Protein AF-A0A354GLE2-F1 (afdb_monomer)

Sequence (85 aa):
MPPHPEPGREDAPAASGAAAAAVEFHYAQSDSFGPLLRQLGVSLLVTTYQANKLLVVRATQGGLSLLVRTFEKPMGLAVDARRLA

Nearest PDB structures (foldseek):
  8axp-assembly1_B  TM=5.612E-01  e=8.680E-01  Neisseria gonorrhoeae
  8gk8-assembly1_D  TM=4.941E-01  e=1.608E+00  Staphylococcus aureus
  3cz8-assembly1_B  TM=4.285E-01  e=6.245E+00  Bacillus subtilis subsp. subtilis str. 168

Solvent-accessible surface area (backbone atoms only — not comparable to full-atom values): 5845 Å² total; per-residue (Å²): 136,86,84,80,84,77,82,80,73,78,87,70,82,78,81,75,76,73,78,74,79,83,77,89,82,87,86,88,79,62,88,62,50,49,58,49,30,54,76,69,71,49,69,50,77,45,68,33,83,88,75,25,31,39,36,41,38,32,48,54,100,91,44,75,48,76,48,79,43,81,41,98,74,51,83,70,80,48,80,54,101,89,46,79,85

Structure (mmCIF, N/CA/C/O backbone):
data_AF-A0A354GLE2-F1
#
_entry.id   AF-A0A354GLE2-F1
#
loop_
_atom_site.group_PDB
_atom_site.id
_atom_site.type_symbol
_atom_site.label_atom_id
_atom_site.label_alt_id
_atom_site.label_comp_id
_atom_site.label_asym_id
_atom_site.label_entity_id
_atom_site.label_seq_id
_atom_site.pdbx_PDB_ins_code
_atom_site.Cartn_x
_atom_site.Cartn_y
_atom_site.Cartn_z
_atom_site.occupancy
_atom_site.B_iso_or_equiv
_atom_site.auth_seq_id
_atom_site.auth_comp_id
_atom_site.auth_asym_id
_atom_site.auth_atom_id
_atom_site.pdbx_PDB_model_num
ATOM 1 N N . MET A 1 1 ? 68.747 -22.499 -6.604 1.00 54.28 1 MET A N 1
ATOM 2 C CA . MET A 1 1 ? 67.629 -21.751 -5.991 1.00 54.28 1 MET A CA 1
ATOM 3 C C . MET A 1 1 ? 67.761 -20.298 -6.434 1.00 54.28 1 MET A C 1
ATOM 5 O O . MET A 1 1 ? 68.838 -19.745 -6.247 1.00 54.28 1 MET A O 1
ATOM 9 N N . PRO A 1 2 ? 66.789 -19.783 -7.203 1.00 57.75 2 PRO A N 1
ATOM 10 C CA . PRO A 1 2 ? 65.751 -18.902 -6.655 1.00 57.75 2 PRO A CA 1
ATOM 11 C C . PRO A 1 2 ? 64.334 -19.492 -6.841 1.00 57.75 2 PRO A C 1
ATOM 13 O O . PRO A 1 2 ? 64.203 -20.530 -7.493 1.00 57.75 2 PRO A O 1
ATOM 16 N N . PRO A 1 3 ? 63.311 -18.912 -6.186 1.00 60.22 3 PRO A N 1
ATOM 17 C CA . PRO A 1 3 ? 62.068 -19.599 -5.852 1.00 60.22 3 PRO A CA 1
ATOM 18 C C . PRO A 1 3 ? 60.970 -19.525 -6.922 1.00 60.22 3 PRO A C 1
ATOM 20 O O . PRO A 1 3 ? 60.948 -18.674 -7.806 1.00 60.22 3 PRO A O 1
ATOM 23 N N . HIS A 1 4 ? 60.058 -20.479 -6.766 1.00 62.38 4 HIS A N 1
ATOM 24 C CA . HIS A 1 4 ? 58.766 -20.667 -7.416 1.00 62.38 4 HIS A CA 1
ATOM 25 C C . HIS A 1 4 ? 57.869 -19.415 -7.277 1.00 62.38 4 HIS A C 1
ATOM 27 O O . HIS A 1 4 ? 57.832 -18.847 -6.184 1.00 62.38 4 HIS A O 1
ATOM 33 N N . PRO A 1 5 ? 57.135 -18.975 -8.318 1.00 63.28 5 PRO A N 1
ATOM 34 C CA . PRO A 1 5 ? 56.089 -17.971 -8.144 1.00 63.28 5 PRO A CA 1
ATOM 35 C C . PRO A 1 5 ? 54.892 -18.596 -7.413 1.00 63.28 5 PRO A C 1
ATOM 37 O O . PRO A 1 5 ? 54.370 -19.627 -7.838 1.00 63.28 5 PRO A O 1
ATOM 40 N N . GLU A 1 6 ? 54.472 -17.984 -6.306 1.00 60.62 6 GLU A N 1
ATOM 41 C CA . GLU A 1 6 ? 53.247 -18.359 -5.598 1.00 60.62 6 GLU A CA 1
ATOM 42 C C . GLU A 1 6 ? 52.028 -18.081 -6.497 1.00 60.62 6 GLU A C 1
ATOM 44 O O . GLU A 1 6 ? 51.936 -16.987 -7.066 1.00 60.62 6 GLU A O 1
ATOM 49 N N . PRO A 1 7 ? 51.083 -19.027 -6.656 1.00 55.75 7 PRO A N 1
ATOM 50 C CA . PRO A 1 7 ? 49.839 -18.736 -7.342 1.00 55.75 7 PRO A CA 1
ATOM 51 C C . PRO A 1 7 ? 49.054 -17.741 -6.489 1.00 55.75 7 PRO A C 1
ATOM 53 O O . PRO A 1 7 ? 48.670 -18.028 -5.354 1.00 55.75 7 PRO A O 1
ATOM 56 N N . GLY A 1 8 ? 48.870 -16.545 -7.050 1.00 49.22 8 GLY A N 1
ATOM 57 C CA . GLY A 1 8 ? 48.036 -15.488 -6.502 1.00 49.22 8 GLY A CA 1
ATOM 58 C C . GLY A 1 8 ? 46.669 -16.042 -6.125 1.00 49.22 8 GLY A C 1
ATOM 59 O O . GLY A 1 8 ? 45.884 -16.442 -6.979 1.00 49.22 8 GLY A O 1
ATOM 60 N N . ARG A 1 9 ? 46.473 -16.093 -4.811 1.00 57.34 9 ARG A N 1
ATOM 61 C CA . ARG A 1 9 ? 45.249 -16.306 -4.047 1.00 57.34 9 ARG A CA 1
ATOM 62 C C . ARG A 1 9 ? 44.000 -15.859 -4.809 1.00 57.34 9 ARG A C 1
ATOM 64 O O . ARG A 1 9 ? 43.922 -14.701 -5.208 1.00 57.34 9 ARG A O 1
ATOM 71 N N . GLU A 1 10 ? 43.057 -16.792 -4.944 1.00 48.72 10 GLU A N 1
ATOM 72 C CA . GLU A 1 10 ? 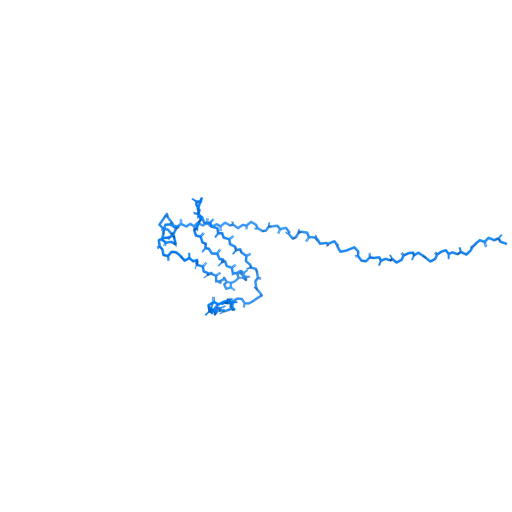41.716 -16.625 -5.506 1.00 48.72 10 GLU A CA 1
ATOM 73 C C . GLU A 1 10 ? 41.150 -15.200 -5.374 1.00 48.72 10 GLU A C 1
ATOM 75 O O . GLU A 1 10 ? 40.923 -14.705 -4.265 1.00 48.72 10 GLU A O 1
ATOM 80 N N . ASP A 1 11 ? 40.854 -14.588 -6.524 1.00 49.47 11 ASP A N 1
ATOM 81 C CA . ASP A 1 11 ? 39.903 -13.486 -6.656 1.00 49.47 11 ASP A CA 1
ATOM 82 C C . ASP A 1 11 ? 38.544 -13.942 -6.103 1.00 49.47 11 ASP A C 1
ATOM 84 O O . ASP A 1 11 ? 37.710 -14.536 -6.789 1.00 49.47 11 ASP A O 1
ATOM 88 N N . ALA A 1 12 ? 38.323 -13.689 -4.816 1.00 58.34 12 ALA A N 1
ATOM 89 C CA . ALA A 1 12 ? 36.997 -13.742 -4.231 1.00 58.34 12 ALA A CA 1
ATOM 90 C C . ALA A 1 12 ? 36.155 -12.632 -4.885 1.00 58.34 12 ALA A C 1
ATOM 92 O O . ALA A 1 12 ? 36.585 -11.474 -4.884 1.00 58.34 12 ALA A O 1
ATOM 93 N N . PRO A 1 13 ? 34.952 -12.917 -5.416 1.00 51.94 13 PRO A N 1
ATOM 94 C CA . PRO A 1 13 ? 34.107 -11.858 -5.929 1.00 51.94 13 PRO A CA 1
ATOM 95 C C . PRO A 1 13 ? 33.662 -11.015 -4.735 1.00 51.94 13 PRO A C 1
ATOM 97 O O . PRO A 1 13 ? 32.873 -11.450 -3.893 1.00 51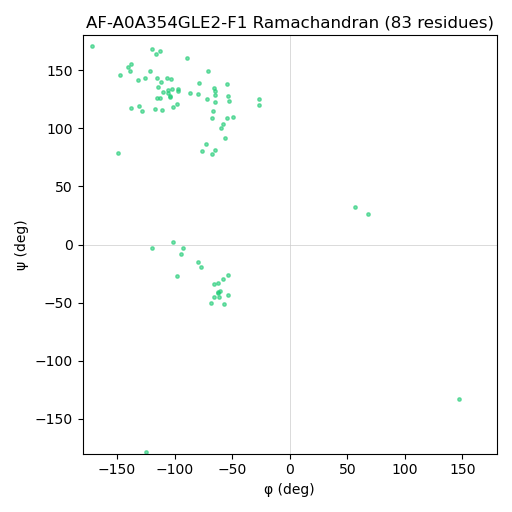.94 13 PRO A O 1
ATOM 100 N N . ALA A 1 14 ? 34.198 -9.799 -4.649 1.00 49.66 14 ALA A N 1
ATOM 101 C CA . ALA A 1 14 ? 33.695 -8.776 -3.758 1.00 49.66 14 ALA A CA 1
ATOM 102 C C . ALA A 1 14 ? 32.237 -8.507 -4.147 1.00 49.66 14 ALA A C 1
ATOM 104 O O . ALA A 1 14 ? 31.950 -7.810 -5.121 1.00 49.66 14 ALA A O 1
ATOM 105 N N . ALA A 1 15 ? 31.305 -9.084 -3.391 1.00 55.19 15 ALA A N 1
ATOM 106 C CA . ALA A 1 15 ? 29.899 -8.727 -3.438 1.00 55.19 15 ALA A CA 1
ATOM 107 C C . ALA A 1 15 ? 29.749 -7.301 -2.887 1.00 55.19 15 ALA A C 1
ATOM 109 O O . ALA A 1 15 ? 29.377 -7.086 -1.734 1.00 55.19 15 ALA A O 1
ATOM 110 N N . SER A 1 16 ? 30.082 -6.312 -3.716 1.00 54.47 16 SER A N 1
ATOM 111 C CA . SER A 1 16 ? 29.733 -4.920 -3.475 1.00 54.47 16 SER A CA 1
ATOM 112 C C . SER A 1 16 ? 28.237 -4.782 -3.734 1.00 54.47 16 SER A C 1
ATOM 114 O O . SER A 1 16 ? 27.789 -4.510 -4.848 1.00 54.47 16 SER A O 1
ATOM 116 N N . GLY A 1 17 ? 27.448 -5.053 -2.695 1.00 57.53 17 GLY A N 1
ATOM 117 C CA . GLY A 1 17 ? 26.044 -4.679 -2.635 1.00 57.53 17 GLY A CA 1
ATOM 118 C C . GLY A 1 17 ? 25.955 -3.161 -2.613 1.00 57.53 17 GLY A C 1
ATOM 119 O O . GLY A 1 17 ? 25.850 -2.562 -1.545 1.00 57.53 17 GLY A O 1
ATOM 120 N N . ALA A 1 18 ? 26.048 -2.540 -3.788 1.00 54.53 18 ALA A N 1
ATOM 121 C CA . ALA A 1 18 ? 25.776 -1.127 -3.963 1.00 54.53 18 ALA A CA 1
ATOM 122 C C . ALA A 1 18 ? 24.371 -0.860 -3.414 1.00 54.53 18 ALA A C 1
ATOM 124 O O . ALA A 1 18 ? 23.374 -1.313 -3.980 1.00 54.53 18 ALA A O 1
ATOM 125 N N . ALA A 1 19 ? 24.299 -0.178 -2.270 1.00 59.22 19 ALA A N 1
ATOM 126 C CA . ALA A 1 19 ? 23.048 0.286 -1.703 1.00 59.22 19 ALA A CA 1
ATOM 127 C C . ALA A 1 19 ? 22.384 1.183 -2.754 1.00 59.22 19 ALA A C 1
ATOM 129 O O . ALA A 1 19 ? 22.839 2.298 -3.003 1.00 59.22 19 ALA A O 1
ATOM 130 N N . ALA A 1 20 ? 21.369 0.649 -3.436 1.00 61.72 20 ALA A N 1
ATOM 131 C CA . ALA A 1 20 ? 20.633 1.372 -4.459 1.00 61.72 20 ALA A CA 1
ATOM 132 C C . ALA A 1 20 ? 20.152 2.700 -3.862 1.00 61.72 20 ALA A C 1
ATOM 134 O O . ALA A 1 20 ? 19.495 2.708 -2.819 1.00 61.72 20 ALA A O 1
ATOM 135 N N . ALA A 1 21 ? 20.526 3.813 -4.497 1.00 65.12 21 ALA A N 1
ATOM 136 C CA . ALA A 1 21 ? 20.175 5.146 -4.031 1.00 65.12 21 ALA A CA 1
ATOM 137 C C . ALA A 1 21 ? 18.654 5.246 -3.833 1.00 65.12 21 ALA A C 1
ATOM 139 O O . ALA A 1 21 ? 17.874 4.893 -4.723 1.00 65.12 21 ALA A O 1
ATOM 140 N N . ALA A 1 22 ? 18.234 5.686 -2.647 1.00 66.75 22 ALA A N 1
ATOM 141 C CA . ALA A 1 22 ? 16.825 5.843 -2.326 1.00 66.75 22 ALA A CA 1
ATOM 142 C C . ALA A 1 22 ? 16.219 6.930 -3.227 1.00 66.75 22 ALA A C 1
ATOM 144 O O . ALA A 1 22 ? 16.700 8.059 -3.257 1.00 66.75 22 ALA A O 1
ATOM 145 N N . VAL A 1 23 ? 15.175 6.576 -3.976 1.00 74.62 23 VAL A N 1
ATOM 146 C CA . VAL A 1 23 ? 14.438 7.522 -4.820 1.00 74.62 23 VAL A CA 1
ATOM 147 C C . VAL A 1 23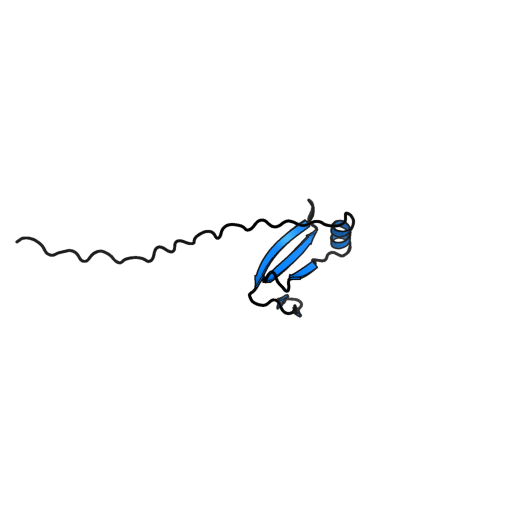 ? 13.474 8.310 -3.941 1.00 74.62 23 VAL A C 1
ATOM 149 O O . VAL A 1 23 ? 12.706 7.718 -3.180 1.00 74.62 23 VAL A O 1
ATOM 152 N N . GLU A 1 24 ? 13.511 9.634 -4.058 1.00 82.75 24 GLU A N 1
ATOM 153 C CA . GLU A 1 24 ? 12.594 10.522 -3.349 1.00 82.75 24 GLU A CA 1
ATOM 154 C C . GLU A 1 24 ? 11.153 10.318 -3.842 1.00 82.75 24 GLU A C 1
ATOM 156 O O . GLU A 1 24 ? 10.891 10.200 -5.041 1.00 82.75 24 GLU A O 1
ATOM 161 N N . PHE A 1 25 ? 10.209 10.228 -2.904 1.00 82.44 25 PHE A N 1
ATOM 162 C CA . PHE A 1 25 ? 8.800 9.983 -3.190 1.00 82.44 25 PHE A CA 1
ATOM 163 C C . PHE A 1 25 ? 7.941 10.999 -2.440 1.00 82.44 25 PHE A C 1
ATOM 165 O O . PHE A 1 25 ? 7.934 11.030 -1.210 1.00 82.44 25 PHE A O 1
ATOM 172 N N . HIS A 1 26 ? 7.182 11.795 -3.188 1.00 88.88 26 HIS A N 1
ATOM 173 C CA . HIS A 1 26 ? 6.266 12.788 -2.637 1.00 88.88 26 HIS A CA 1
ATOM 174 C C . HIS A 1 26 ? 4.820 12.323 -2.789 1.00 88.88 26 HIS A C 1
ATOM 176 O O . HIS A 1 26 ? 4.443 11.740 -3.806 1.00 88.88 26 HIS A O 1
ATOM 182 N N . TYR A 1 27 ? 3.995 12.621 -1.789 1.00 88.88 27 TYR A N 1
ATOM 183 C CA . TYR A 1 27 ? 2.557 12.395 -1.843 1.00 88.88 27 TYR A CA 1
ATOM 184 C C . TYR A 1 27 ? 1.809 13.554 -1.192 1.00 88.88 27 TYR A C 1
ATOM 186 O O . TYR A 1 27 ? 2.314 14.212 -0.284 1.00 88.88 27 TYR A O 1
ATOM 194 N N . ALA A 1 28 ? 0.577 13.757 -1.642 1.00 92.94 28 ALA A N 1
ATOM 195 C CA . ALA A 1 28 ? -0.415 14.576 -0.971 1.00 92.94 28 ALA A CA 1
ATOM 196 C C . ALA A 1 28 ? -1.636 13.701 -0.679 1.00 92.94 28 ALA A C 1
ATOM 198 O O . ALA A 1 28 ? -1.920 12.746 -1.404 1.00 92.94 28 ALA A O 1
ATOM 199 N N . GLN A 1 29 ? -2.344 14.011 0.397 1.00 92.88 29 GLN A N 1
ATOM 200 C CA . GLN A 1 29 ? -3.571 13.327 0.786 1.00 92.88 29 GLN A CA 1
ATOM 201 C C . GLN A 1 29 ? -4.589 14.358 1.258 1.00 92.88 29 GLN A C 1
ATOM 203 O O . GLN A 1 29 ? -4.212 15.429 1.730 1.00 92.88 29 GLN A O 1
ATOM 208 N N . SER A 1 30 ? -5.869 14.018 1.172 1.00 95.06 30 SER A N 1
ATOM 209 C CA . SER A 1 30 ? -6.913 14.768 1.867 1.00 95.06 30 SER A CA 1
ATOM 210 C C . SER A 1 30 ? -6.835 14.519 3.375 1.00 95.06 30 SER A C 1
ATOM 212 O O . SER A 1 30 ? -6.508 13.408 3.801 1.00 95.06 30 SER A O 1
ATOM 214 N N . ASP A 1 31 ? -7.226 15.505 4.181 1.00 94.25 31 ASP A N 1
ATOM 215 C CA . ASP A 1 31 ? -7.188 15.412 5.651 1.00 94.25 31 ASP A CA 1
ATOM 216 C C . ASP A 1 31 ? -8.016 14.241 6.205 1.00 94.25 31 AS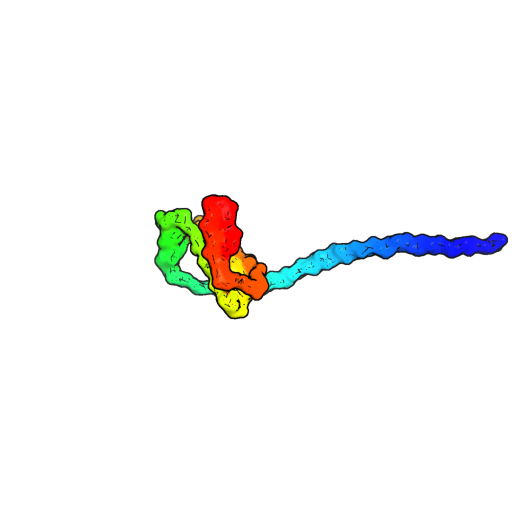P A C 1
ATOM 218 O O . ASP A 1 31 ? -7.685 13.650 7.233 1.00 94.25 31 ASP A O 1
ATOM 222 N N . SER A 1 32 ? -9.082 13.865 5.496 1.00 94.62 32 SER A N 1
ATOM 223 C CA . SER A 1 32 ? -9.981 12.766 5.859 1.00 94.62 32 SER A CA 1
ATOM 224 C C . SER A 1 32 ? -9.452 11.373 5.504 1.00 94.62 32 SER A C 1
ATOM 226 O O . SER A 1 32 ? -9.962 10.382 6.030 1.00 94.62 32 SER A O 1
ATOM 228 N N . PHE A 1 33 ? -8.424 11.260 4.658 1.00 95.56 33 PHE A N 1
ATOM 229 C CA . PHE A 1 33 ? -7.978 9.972 4.122 1.00 95.56 33 PHE A CA 1
ATOM 230 C C . PHE A 1 33 ? -7.341 9.073 5.193 1.00 95.56 33 PHE A C 1
ATOM 232 O O . PHE A 1 33 ? -7.748 7.924 5.372 1.00 95.56 33 PHE A O 1
ATOM 239 N N . GLY A 1 34 ? -6.382 9.602 5.960 1.00 94.88 34 GLY A N 1
ATOM 240 C CA . GLY A 1 34 ? -5.769 8.881 7.079 1.00 94.88 34 GLY A CA 1
ATOM 241 C C . GLY A 1 34 ? -6.788 8.415 8.133 1.00 94.88 34 GLY A C 1
ATOM 242 O O . GLY A 1 34 ? -6.796 7.227 8.469 1.00 94.88 34 GLY A O 1
ATOM 243 N N . PRO A 1 35 ? -7.667 9.300 8.649 1.00 95.12 35 PRO A N 1
ATOM 244 C CA . PRO A 1 35 ? -8.761 8.920 9.543 1.00 95.12 35 PRO A CA 1
ATOM 245 C C . PRO A 1 35 ? -9.659 7.809 8.987 1.00 95.12 35 PRO A C 1
ATOM 247 O O . PRO A 1 35 ? -9.943 6.858 9.714 1.00 95.12 35 PRO A O 1
ATOM 250 N N . LEU A 1 36 ? -10.037 7.875 7.706 1.00 95.88 36 LEU A N 1
ATOM 251 C CA . LEU A 1 36 ? -10.873 6.859 7.064 1.00 95.88 36 LEU A CA 1
ATOM 252 C C . LEU A 1 36 ? -10.201 5.476 7.066 1.00 95.88 36 LEU A C 1
ATOM 254 O O . LEU A 1 36 ? -10.826 4.487 7.446 1.00 95.88 36 LEU A O 1
ATOM 258 N N . LEU A 1 37 ? -8.910 5.399 6.720 1.00 96.75 37 LEU A N 1
ATOM 259 C CA . LEU A 1 37 ? -8.158 4.138 6.770 1.00 96.75 37 LEU A CA 1
ATOM 260 C C . LEU A 1 37 ? -8.103 3.547 8.187 1.00 96.75 37 LEU A C 1
ATOM 262 O O . LEU A 1 37 ? -8.234 2.332 8.344 1.00 96.75 37 LEU A O 1
ATOM 266 N N . ARG A 1 38 ? -7.933 4.389 9.223 1.00 95.12 38 ARG A N 1
ATOM 267 C CA . ARG A 1 38 ? -7.944 3.934 10.629 1.00 95.12 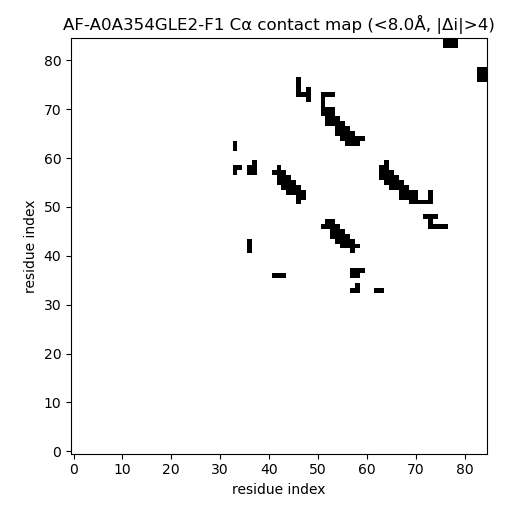38 ARG A CA 1
ATOM 268 C C . ARG A 1 38 ? -9.312 3.405 11.041 1.00 95.12 38 ARG A C 1
ATOM 270 O O . ARG A 1 38 ? -9.370 2.352 11.664 1.00 95.12 38 ARG A O 1
ATOM 277 N N . GLN A 1 39 ? -10.383 4.120 10.697 1.00 95.56 39 GLN A N 1
ATOM 278 C CA . GLN A 1 39 ? -11.756 3.728 11.031 1.00 95.56 39 GLN A CA 1
ATOM 279 C C . GLN A 1 39 ? -12.144 2.395 10.390 1.00 95.56 39 GLN A C 1
ATOM 281 O O . GLN A 1 39 ? -12.770 1.563 11.039 1.00 95.56 39 GLN A O 1
ATOM 286 N N . LEU A 1 40 ? -11.740 2.178 9.138 1.00 96.56 40 LEU A N 1
ATOM 287 C CA . LEU A 1 40 ? -11.990 0.927 8.423 1.00 96.56 40 LEU A CA 1
ATOM 288 C C . LEU A 1 40 ? -11.047 -0.209 8.855 1.00 96.56 40 LEU A C 1
ATOM 290 O O . LEU A 1 40 ? -11.345 -1.372 8.604 1.00 96.56 40 LEU A O 1
ATOM 294 N N . GLY A 1 41 ? -9.907 0.105 9.481 1.00 95.19 41 GLY A N 1
ATOM 295 C CA . GLY A 1 41 ? -8.902 -0.886 9.874 1.00 95.19 41 GLY A CA 1
ATOM 296 C C . GLY A 1 41 ? -8.180 -1.536 8.688 1.00 95.19 41 GLY A C 1
ATOM 297 O O . GLY A 1 41 ? -7.709 -2.666 8.801 1.00 95.19 41 GLY A O 1
ATOM 298 N N . VAL A 1 42 ? -8.096 -0.845 7.546 1.00 95.88 42 VAL A N 1
ATOM 299 C CA . VAL A 1 42 ? -7.587 -1.401 6.279 1.00 95.88 42 VAL A CA 1
ATOM 300 C C . VAL A 1 42 ? -6.270 -0.765 5.833 1.00 95.88 42 VAL A C 1
ATOM 302 O O . VAL A 1 42 ? -5.846 0.284 6.318 1.00 95.88 42 VAL A O 1
ATOM 305 N N . SER A 1 43 ? -5.623 -1.414 4.864 1.00 95.38 43 SER A N 1
ATOM 306 C CA . SER A 1 43 ? -4.541 -0.834 4.063 1.00 95.38 43 SER A CA 1
ATOM 307 C C . SER A 1 43 ? -4.989 -0.738 2.606 1.00 95.38 43 SER A C 1
ATOM 309 O O . SER A 1 43 ? -5.686 -1.625 2.117 1.00 95.38 43 SER A O 1
ATOM 311 N N . LEU A 1 44 ? -4.582 0.324 1.916 1.00 94.75 44 LEU A N 1
ATOM 312 C CA . LEU A 1 44 ? -4.840 0.522 0.494 1.00 94.75 44 LEU A CA 1
ATOM 313 C C . LEU A 1 44 ? -3.623 0.085 -0.318 1.00 94.75 44 LEU A C 1
ATOM 315 O O . LEU A 1 44 ? -2.499 0.487 -0.017 1.00 94.75 44 LEU A O 1
ATOM 319 N N . LEU A 1 45 ? -3.850 -0.701 -1.366 1.00 93.88 45 LEU A N 1
ATOM 320 C CA . LEU A 1 45 ? -2.817 -1.078 -2.321 1.00 93.88 45 LEU A CA 1
ATOM 321 C C . LEU A 1 45 ? -3.070 -0.386 -3.660 1.00 93.88 45 LEU A C 1
ATOM 323 O O . LEU A 1 45 ? -4.190 -0.412 -4.164 1.00 93.88 45 LEU A O 1
ATOM 327 N N . VAL A 1 46 ? -2.033 0.237 -4.224 1.00 91.50 46 VAL A N 1
ATOM 328 C CA . VAL A 1 46 ? -2.124 1.009 -5.472 1.00 91.50 46 VAL A CA 1
ATOM 329 C C . VAL A 1 46 ? -1.046 0.547 -6.443 1.00 91.50 46 VAL A C 1
ATOM 331 O O . VAL A 1 46 ? 0.145 0.732 -6.191 1.00 91.50 46 VAL A O 1
ATOM 334 N N . THR A 1 47 ? -1.457 -0.031 -7.568 1.00 90.00 47 THR A N 1
ATOM 335 C CA . THR A 1 47 ? -0.576 -0.308 -8.707 1.00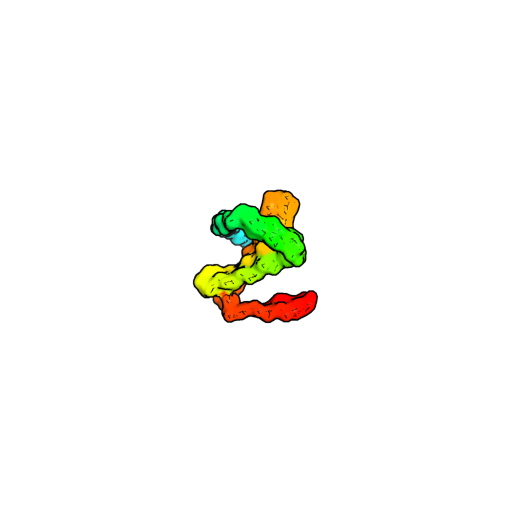 90.00 47 THR A CA 1
ATOM 336 C C . THR A 1 47 ? -0.509 0.915 -9.610 1.00 90.00 47 THR A C 1
ATOM 338 O O . THR A 1 47 ? -1.535 1.469 -10.001 1.00 90.00 47 THR A O 1
ATOM 341 N N . THR A 1 48 ? 0.699 1.333 -9.969 1.00 86.19 48 THR A N 1
ATOM 342 C CA . THR A 1 48 ? 0.921 2.443 -10.900 1.00 86.19 48 THR A CA 1
ATOM 343 C C . THR A 1 48 ? 1.277 1.894 -12.272 1.00 86.19 48 THR A C 1
ATOM 345 O O . THR A 1 48 ? 2.286 1.211 -12.436 1.00 86.19 48 THR A O 1
ATOM 348 N N . TYR A 1 49 ? 0.443 2.204 -13.262 1.00 80.75 49 TYR A N 1
ATOM 349 C CA . TYR A 1 49 ? 0.582 1.653 -14.608 1.00 80.75 49 TYR A CA 1
ATOM 350 C C . TYR A 1 49 ? 1.899 2.057 -15.287 1.00 80.75 49 TYR A C 1
ATOM 352 O O . TYR A 1 49 ? 2.546 1.229 -15.910 1.00 80.75 49 TYR A O 1
ATOM 360 N N . GLN A 1 50 ? 2.315 3.319 -15.136 1.00 79.94 50 GLN A N 1
ATOM 361 C CA . GLN A 1 50 ? 3.487 3.855 -15.845 1.00 79.94 50 GLN A CA 1
ATOM 362 C C . GLN A 1 50 ? 4.770 3.860 -15.010 1.00 79.94 50 GLN A C 1
ATOM 364 O O . GLN A 1 50 ? 5.867 3.819 -15.555 1.00 79.94 50 GLN A O 1
ATOM 369 N N . ALA A 1 51 ? 4.651 3.934 -13.682 1.00 84.38 51 ALA A N 1
ATOM 370 C CA . ALA A 1 51 ? 5.812 4.042 -12.801 1.00 84.38 51 ALA A CA 1
ATOM 371 C C . ALA A 1 51 ? 6.309 2.682 -12.296 1.00 84.38 51 ALA A C 1
ATOM 373 O O . ALA A 1 51 ? 7.330 2.629 -11.605 1.00 84.38 51 ALA A O 1
ATOM 374 N N . ASN A 1 52 ? 5.618 1.586 -12.640 1.00 87.75 52 ASN A N 1
ATOM 375 C CA . ASN A 1 52 ? 6.025 0.236 -12.263 1.00 87.75 52 ASN A CA 1
ATOM 376 C C . ASN A 1 52 ? 6.171 0.077 -10.738 1.00 87.75 52 ASN A C 1
ATOM 378 O O . ASN A 1 52 ? 7.018 -0.667 -10.242 1.00 87.75 52 ASN A O 1
ATOM 382 N N . LYS A 1 53 ? 5.353 0.812 -9.971 1.00 88.88 53 LYS A N 1
ATOM 383 C CA . LYS A 1 53 ? 5.328 0.775 -8.504 1.00 88.88 53 LYS A CA 1
ATOM 384 C C . LYS A 1 53 ? 4.037 0.170 -7.979 1.00 88.88 53 LYS A C 1
ATOM 386 O O . LYS A 1 53 ? 2.956 0.507 -8.462 1.00 88.88 53 LYS A O 1
ATOM 391 N N . LEU A 1 54 ? 4.167 -0.637 -6.933 1.00 91.44 54 LEU A N 1
ATOM 392 C CA . LEU A 1 54 ? 3.096 -0.973 -6.003 1.00 91.44 54 LEU A CA 1
ATOM 393 C C . LEU A 1 54 ? 3.313 -0.182 -4.713 1.00 91.44 54 LEU A C 1
ATOM 395 O O . LEU A 1 54 ? 4.391 -0.249 -4.115 1.00 91.44 54 LEU A O 1
ATOM 399 N N . LEU A 1 55 ? 2.283 0.537 -4.285 1.00 92.56 55 LEU A N 1
ATOM 400 C CA . LEU A 1 55 ? 2.255 1.240 -3.014 1.00 92.56 55 LEU A CA 1
ATOM 401 C C . LEU A 1 55 ? 1.349 0.487 -2.050 1.00 92.56 55 LEU A C 1
ATOM 403 O O . LEU A 1 55 ? 0.228 0.141 -2.413 1.00 92.56 55 LEU A O 1
ATOM 407 N N . VAL A 1 56 ? 1.815 0.281 -0.823 1.00 94.75 56 VAL A N 1
ATOM 408 C CA . VAL A 1 56 ? 0.976 -0.153 0.298 1.00 94.75 56 VAL A CA 1
ATOM 409 C C . VAL A 1 56 ? 0.869 1.010 1.265 1.00 94.75 56 VAL A C 1
ATOM 411 O O . VAL A 1 56 ? 1.873 1.444 1.831 1.00 94.75 56 VAL A O 1
ATOM 414 N N . VAL A 1 57 ? -0.345 1.517 1.436 1.00 95.94 57 VAL A N 1
ATOM 415 C CA . VAL A 1 57 ? -0.648 2.688 2.251 1.00 95.94 57 VAL A CA 1
ATOM 416 C C . VAL A 1 57 ? -1.469 2.255 3.449 1.00 95.94 57 VAL A C 1
ATOM 418 O O . VAL A 1 57 ? -2.519 1.628 3.309 1.00 95.94 57 VAL A O 1
ATOM 421 N N . ARG A 1 58 ? -1.009 2.608 4.643 1.00 95.81 58 ARG A N 1
ATOM 422 C CA . ARG A 1 58 ? -1.737 2.352 5.887 1.00 95.81 58 ARG A CA 1
ATOM 423 C C . ARG A 1 58 ? -1.649 3.551 6.805 1.00 95.81 58 ARG A C 1
ATOM 425 O O . ARG A 1 58 ? -0.629 4.238 6.836 1.00 95.81 58 ARG A O 1
ATOM 432 N N . ALA A 1 59 ? -2.677 3.760 7.610 1.00 95.88 59 ALA A N 1
ATOM 433 C CA . ALA A 1 59 ? -2.589 4.735 8.678 1.00 95.88 59 ALA A CA 1
ATOM 434 C C . ALA A 1 59 ? -1.806 4.170 9.877 1.00 95.88 59 ALA A C 1
ATOM 436 O O . ALA A 1 59 ? -1.947 3.005 10.255 1.00 95.88 59 ALA A O 1
ATOM 437 N N . THR A 1 60 ? -0.962 5.007 10.473 1.00 92.06 60 THR A N 1
ATOM 438 C CA . THR A 1 60 ? -0.165 4.720 11.679 1.00 92.06 60 THR A CA 1
ATOM 439 C C . THR A 1 60 ? -0.450 5.774 12.745 1.00 92.06 60 THR A C 1
ATOM 441 O O . THR A 1 60 ? -1.274 6.650 12.516 1.00 92.06 60 THR A O 1
ATOM 444 N N . GLN A 1 61 ? 0.183 5.729 13.919 1.00 83.38 61 GLN A N 1
ATOM 445 C CA . GLN A 1 61 ? -0.061 6.730 14.971 1.00 83.38 61 GLN A CA 1
ATOM 446 C C . GLN A 1 61 ? 0.324 8.162 14.536 1.00 83.38 61 GLN A C 1
ATOM 448 O O . GLN A 1 61 ? -0.367 9.108 14.888 1.00 83.38 61 GLN A O 1
ATOM 453 N N . GLY A 1 62 ? 1.362 8.319 13.703 1.00 82.50 62 GLY A N 1
ATOM 454 C CA . GLY A 1 62 ? 1.894 9.627 13.287 1.00 82.50 62 GLY A CA 1
ATOM 455 C C . GLY A 1 62 ? 1.482 10.117 11.893 1.00 82.50 62 GLY A C 1
ATOM 456 O O . GLY A 1 62 ? 1.955 11.163 11.467 1.00 82.50 62 GLY A O 1
ATOM 457 N N . GLY A 1 63 ? 0.646 9.377 11.155 1.00 88.12 63 GLY A N 1
ATOM 458 C CA . GLY A 1 63 ? 0.249 9.748 9.790 1.00 88.12 63 GLY A CA 1
ATOM 459 C C . GLY A 1 63 ? 0.009 8.533 8.900 1.00 88.12 63 GLY A C 1
ATOM 460 O O . GLY A 1 63 ? -0.665 7.588 9.316 1.00 88.12 63 GLY A O 1
ATOM 461 N N . LEU A 1 64 ? 0.562 8.557 7.686 1.00 93.38 64 LEU A N 1
ATOM 462 C CA . LEU A 1 64 ? 0.572 7.414 6.775 1.00 93.38 64 LEU A CA 1
ATOM 463 C C . LEU A 1 64 ? 1.942 6.733 6.758 1.00 93.38 64 LEU A C 1
ATOM 465 O O . LEU A 1 64 ? 2.982 7.385 6.770 1.00 93.38 64 LEU A O 1
ATOM 469 N N . SER A 1 65 ? 1.936 5.407 6.671 1.00 93.06 65 SER A N 1
ATOM 470 C CA . SER A 1 65 ? 3.094 4.615 6.266 1.00 93.06 65 SER A CA 1
ATOM 471 C C . SER A 1 65 ? 2.884 4.156 4.829 1.00 93.06 65 SER A C 1
ATOM 473 O O . SER A 1 65 ? 1.831 3.600 4.504 1.00 93.06 65 SER A O 1
ATOM 475 N N . LEU A 1 66 ? 3.880 4.429 3.983 1.00 92.50 66 LEU A N 1
ATOM 476 C CA . LEU A 1 66 ? 3.901 4.055 2.575 1.00 92.50 66 LEU A CA 1
ATOM 477 C C . LEU A 1 66 ? 5.066 3.097 2.340 1.00 92.50 66 LEU A C 1
ATOM 479 O O . LEU A 1 66 ? 6.229 3.462 2.503 1.00 92.50 66 LEU A O 1
ATOM 483 N N . LEU A 1 67 ? 4.751 1.873 1.935 1.00 91.69 67 LEU A N 1
ATOM 484 C CA . LEU A 1 67 ? 5.735 0.934 1.417 1.00 91.69 67 LEU A CA 1
ATOM 485 C C . LEU A 1 67 ? 5.688 0.974 -0.106 1.00 91.69 67 LEU A C 1
ATOM 487 O O . LEU A 1 67 ? 4.652 0.669 -0.692 1.00 91.69 67 LEU A O 1
ATOM 491 N N . VAL A 1 68 ? 6.811 1.302 -0.738 1.00 90.75 68 VAL A N 1
ATOM 492 C CA . VAL A 1 68 ? 6.927 1.321 -2.199 1.00 90.75 68 VAL A CA 1
ATOM 493 C C . VAL A 1 68 ? 7.743 0.113 -2.657 1.00 90.75 68 VAL A C 1
ATOM 495 O O . VAL A 1 68 ? 8.817 -0.183 -2.126 1.00 90.75 68 VAL A O 1
ATOM 498 N N . ARG A 1 69 ? 7.216 -0.615 -3.638 1.00 88.19 69 ARG A N 1
ATOM 499 C CA . ARG A 1 69 ? 7.864 -1.760 -4.291 1.00 88.19 69 ARG A CA 1
ATOM 500 C C . ARG A 1 69 ? 7.889 -1.524 -5.794 1.00 88.19 69 ARG A C 1
ATOM 502 O O . ARG A 1 69 ? 6.930 -0.986 -6.333 1.00 88.19 69 ARG A O 1
ATOM 509 N N . THR A 1 70 ? 8.961 -1.934 -6.462 1.00 87.50 70 THR A N 1
ATOM 510 C CA . THR A 1 70 ? 9.055 -1.890 -7.929 1.00 87.50 70 THR A CA 1
ATOM 511 C C . THR A 1 70 ? 8.704 -3.261 -8.495 1.00 87.50 70 THR A C 1
ATOM 513 O O . THR A 1 70 ? 9.219 -4.260 -8.002 1.00 87.50 70 THR A O 1
ATOM 516 N N . PHE A 1 71 ? 7.858 -3.298 -9.520 1.00 85.31 71 PHE A N 1
ATOM 517 C CA . PHE A 1 71 ? 7.471 -4.498 -10.262 1.00 85.31 71 PHE A CA 1
ATOM 518 C C . PHE A 1 71 ? 7.590 -4.211 -11.754 1.00 85.31 71 PHE A C 1
ATOM 520 O O . PHE A 1 71 ? 7.227 -3.126 -12.180 1.00 85.31 71 PHE A O 1
ATOM 527 N N . GLU A 1 72 ? 8.055 -5.159 -12.564 1.00 76.25 72 GLU A N 1
ATOM 528 C CA . GLU A 1 72 ? 8.275 -4.906 -13.998 1.00 76.25 72 GLU A CA 1
ATOM 529 C C . GLU A 1 72 ? 6.977 -4.626 -14.772 1.00 76.25 72 GLU A C 1
ATOM 531 O O . GLU A 1 72 ? 6.984 -3.820 -15.699 1.00 76.25 72 GLU A O 1
ATOM 536 N N . LYS A 1 73 ? 5.865 -5.271 -14.386 1.00 71.19 73 LYS A N 1
ATOM 537 C CA . LYS A 1 73 ? 4.526 -5.093 -14.978 1.00 71.19 73 LYS A CA 1
ATOM 538 C C . LYS A 1 73 ? 3.418 -5.317 -13.935 1.00 71.19 73 LYS A C 1
ATOM 540 O O . LYS A 1 73 ? 2.816 -6.393 -13.914 1.00 71.19 73 LYS A O 1
ATOM 545 N N . PRO A 1 74 ? 3.123 -4.347 -13.054 1.00 69.19 74 PRO A N 1
ATOM 546 C CA . PRO A 1 74 ? 2.025 -4.463 -12.097 1.00 69.19 74 PRO A CA 1
ATOM 547 C C . PRO A 1 74 ? 0.689 -4.229 -12.823 1.00 69.19 74 PRO A C 1
ATOM 549 O O . PRO A 1 74 ? 0.156 -3.123 -12.834 1.00 69.19 74 PRO A O 1
ATOM 552 N N . MET A 1 75 ? 0.188 -5.259 -13.508 1.00 71.56 75 MET A N 1
ATOM 553 C CA . MET A 1 75 ? -0.977 -5.166 -14.403 1.00 71.56 75 MET A CA 1
ATOM 554 C C . MET A 1 75 ? -2.316 -5.522 -13.739 1.00 71.56 75 MET A C 1
ATOM 556 O O . MET A 1 75 ? -3.370 -5.308 -14.331 1.00 71.56 75 MET A O 1
ATOM 560 N N . GLY A 1 76 ? -2.281 -6.025 -12.507 1.00 80.00 76 GLY A N 1
ATOM 561 C CA . GLY A 1 76 ? -3.438 -6.378 -11.690 1.00 80.00 76 GLY A CA 1
ATOM 562 C C . GLY A 1 76 ? -2.992 -6.731 -10.272 1.00 80.00 76 GLY A C 1
ATOM 563 O O . GLY A 1 76 ? -1.793 -6.823 -10.014 1.00 80.00 76 GLY A O 1
ATOM 564 N N . LEU A 1 77 ? -3.950 -6.886 -9.358 1.00 86.88 77 LEU A N 1
ATOM 565 C CA . LEU A 1 77 ? -3.688 -7.304 -7.983 1.00 86.88 77 LEU A CA 1
ATOM 566 C C . LEU A 1 77 ? -4.751 -8.318 -7.562 1.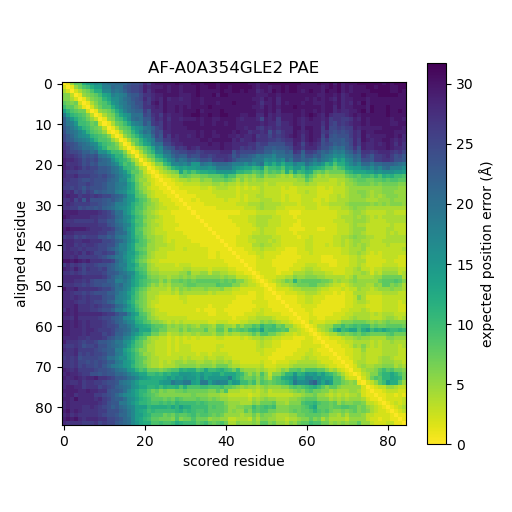00 86.88 77 LEU A C 1
ATOM 568 O O . LEU A 1 77 ? -5.941 -8.002 -7.531 1.00 86.88 77 LEU A O 1
ATOM 572 N N . ALA A 1 78 ? -4.319 -9.534 -7.253 1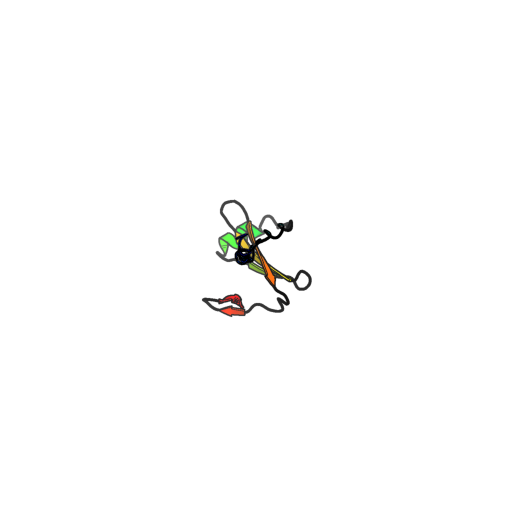.00 89.56 78 ALA A N 1
ATOM 573 C CA . ALA A 1 78 ? -5.143 -10.581 -6.675 1.00 89.56 78 ALA A CA 1
ATOM 574 C C . ALA A 1 78 ? -4.859 -10.685 -5.173 1.00 89.56 78 ALA A C 1
ATOM 576 O O . ALA A 1 78 ? -3.704 -10.701 -4.740 1.00 89.56 78 ALA A O 1
ATOM 577 N N . VAL A 1 79 ? -5.924 -10.760 -4.377 1.00 89.44 79 VAL A N 1
ATOM 578 C CA . VAL A 1 79 ? -5.841 -10.881 -2.919 1.00 89.44 79 VAL A CA 1
ATOM 579 C C . VAL A 1 79 ? -6.412 -12.223 -2.498 1.00 89.44 79 VAL A C 1
ATOM 581 O O . VAL A 1 79 ? -7.552 -12.552 -2.815 1.00 89.44 79 VAL A O 1
ATOM 584 N N . ASP A 1 80 ? -5.612 -12.963 -1.748 1.00 90.50 80 ASP A N 1
ATOM 585 C CA . ASP A 1 80 ? -6.026 -14.096 -0.936 1.00 90.50 80 ASP A CA 1
ATOM 586 C C . ASP A 1 80 ? -5.780 -13.770 0.549 1.00 90.50 80 ASP A C 1
ATOM 588 O O . ASP A 1 80 ? -5.013 -12.861 0.881 1.00 90.50 80 ASP A O 1
ATOM 592 N N . ALA A 1 81 ? -6.388 -14.531 1.461 1.00 86.44 81 ALA A N 1
ATOM 593 C CA . ALA A 1 81 ? -6.229 -14.349 2.904 1.00 86.44 81 ALA A CA 1
ATOM 594 C C . ALA A 1 81 ? -4.761 -14.349 3.373 1.00 86.44 81 ALA A C 1
ATOM 596 O O . ALA A 1 81 ? -4.450 -13.758 4.410 1.00 86.44 81 ALA A O 1
ATOM 597 N N . ARG A 1 82 ? -3.851 -15.014 2.645 1.00 92.50 82 ARG A N 1
ATOM 598 C CA . ARG A 1 82 ? -2.425 -15.102 3.013 1.00 92.50 82 ARG A CA 1
ATOM 599 C C . ARG A 1 82 ? -1.469 -14.525 1.976 1.00 92.50 82 ARG A C 1
ATOM 601 O O . ARG A 1 82 ? -0.260 -14.535 2.212 1.00 92.50 82 ARG A O 1
ATOM 608 N N . ARG A 1 83 ? -1.966 -14.056 0.830 1.00 88.94 83 ARG A N 1
ATOM 609 C CA . ARG A 1 83 ? -1.110 -13.678 -0.299 1.00 88.94 83 ARG A CA 1
ATOM 610 C C . ARG A 1 83 ? -1.678 -12.520 -1.107 1.00 88.94 83 ARG A C 1
ATOM 612 O O . ARG A 1 83 ? -2.875 -12.418 -1.328 1.00 88.94 83 ARG A O 1
ATOM 619 N N . LEU A 1 84 ? -0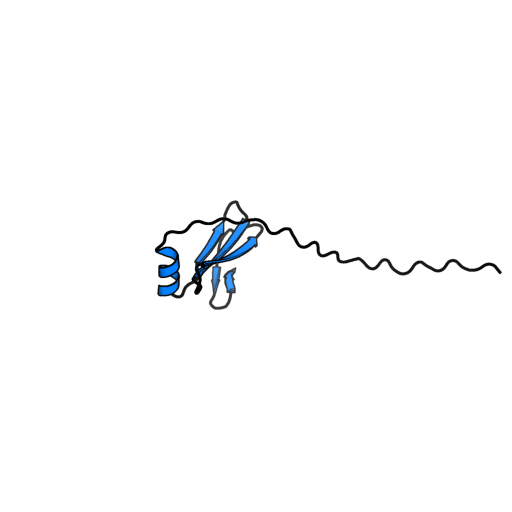.762 -11.706 -1.619 1.00 85.94 84 LEU A N 1
ATOM 620 C CA . LEU A 1 84 ? -1.001 -10.728 -2.673 1.00 85.94 84 LEU A CA 1
ATOM 621 C C . LEU A 1 84 ? -0.201 -11.164 -3.910 1.00 85.94 84 LEU A C 1
ATOM 623 O O . LEU A 1 84 ? 0.949 -11.597 -3.755 1.00 85.94 84 LEU A O 1
ATOM 627 N N . ALA A 1 85 ? -0.803 -11.110 -5.098 1.00 82.19 85 ALA A N 1
ATOM 628 C CA . ALA A 1 85 ? -0.186 -11.535 -6.358 1.00 82.19 85 ALA A CA 1
ATOM 629 C C . ALA A 1 85 ? -0.508 -10.586 -7.513 1.00 82.19 85 ALA A C 1
ATOM 631 O O . ALA A 1 85 ? -1.618 -10.010 -7.504 1.00 82.19 85 ALA A O 1
#

Foldseek 3Di:
DDDDDDPPDDPDPPPPPPPPDDDDDDDDDDPCPLVVLVVVVDWDWDQDQPQQWIWIWGHDPVGIDIDIDHHPGCPDWDDDPVDID

Mean predicted aligned error: 12.37 Å

Secondary structure (DSSP, 8-state):
--PPPP-------------PPPPP------TTHHHHHHHHT-EEEEE-TTT-EEEEEEEETTEEEEEEEE-S------EETTEE-

Radius of gyration: 23.51 Å; Cα contacts (8 Å, |Δi|>4): 82; chains: 1; bounding box: 80×37×31 Å

pLDDT: mean 80.78, std 15.43, range [48.72, 96.75]